Protein AF-A0A7C1PAN0-F1 (afdb_monomer_lite)

Sequence (53 aa):
TAVRLTLNALSEEGFLEADLDQIGMITGAPDEEPHASAYQGALEGEVAIIRFA

Radius of gyration: 11.75 Å; chains: 1; bounding box: 26×20×31 Å

Organism: NCBI:txid147266

pLDDT: mean 81.04, std 7.91, range [61.59, 90.5]

Foldseek 3Di:
DQVVVQQVVCVVVPDPDDDDPDDDDDPDADPDPPRNVQVVCVVVVHHDDDDDD

Secondary structure (DSSP, 8-state):
-HHHHHHHHHHHTT-S-------PPP-S---STTHHHHHHHHHHT--------

Structure (mmCIF, N/CA/C/O backbone):
data_AF-A0A7C1PAN0-F1
#
_entry.id   AF-A0A7C1PAN0-F1
#
loop_
_atom_site.group_PDB
_atom_site.id
_atom_site.type_symbol
_atom_site.label_atom_id
_atom_site.label_alt_id
_atom_site.label_comp_id
_atom_site.label_asym_id
_atom_site.label_entity_id
_atom_site.label_seq_id
_atom_site.pdbx_PDB_ins_code
_atom_site.Cartn_x
_atom_site.Cartn_y
_atom_site.Cartn_z
_atom_site.occupancy
_atom_site.B_iso_or_equiv
_atom_site.auth_seq_id
_atom_site.auth_comp_id
_atom_site.auth_asym_id
_atom_site.auth_atom_id
_atom_site.pdbx_PDB_model_num
ATOM 1 N N . THR A 1 1 ? 11.559 -0.088 7.314 1.00 61.59 1 THR A N 1
ATOM 2 C CA . THR A 1 1 ? 10.549 -0.558 8.288 1.00 61.59 1 THR A CA 1
ATOM 3 C C . THR A 1 1 ? 9.153 -0.264 7.760 1.00 61.59 1 THR A C 1
ATOM 5 O O . THR A 1 1 ? 8.446 0.536 8.345 1.00 61.59 1 THR A O 1
ATOM 8 N N . ALA A 1 2 ? 8.755 -0.871 6.638 1.00 70.62 2 ALA A N 1
ATOM 9 C CA . ALA A 1 2 ? 7.469 -0.561 5.999 1.00 70.62 2 ALA A CA 1
ATOM 10 C C . ALA A 1 2 ? 6.280 -1.101 6.814 1.00 70.62 2 ALA A C 1
ATOM 12 O O . ALA A 1 2 ? 5.367 -0.357 7.136 1.00 70.62 2 ALA A O 1
ATOM 13 N N . VAL A 1 3 ? 6.379 -2.349 7.286 1.00 75.31 3 VAL A N 1
ATOM 14 C CA . VAL A 1 3 ? 5.325 -3.035 8.059 1.00 75.31 3 VAL A CA 1
ATOM 15 C C . VAL A 1 3 ? 4.872 -2.240 9.290 1.00 75.31 3 VAL A C 1
ATOM 17 O O . VAL A 1 3 ? 3.683 -2.141 9.567 1.00 75.31 3 VAL A O 1
ATOM 20 N N . ARG A 1 4 ? 5.805 -1.617 10.020 1.00 79.56 4 ARG A N 1
ATOM 21 C CA . ARG A 1 4 ? 5.458 -0.809 11.197 1.00 79.56 4 ARG A CA 1
ATOM 22 C C . ARG A 1 4 ? 4.763 0.501 10.828 1.00 79.56 4 ARG A C 1
ATOM 24 O O . ARG A 1 4 ? 3.890 0.936 11.566 1.00 79.56 4 ARG A O 1
ATOM 31 N N . LEU A 1 5 ? 5.150 1.119 9.712 1.00 79.56 5 LEU A N 1
ATOM 32 C CA . LEU A 1 5 ? 4.488 2.326 9.218 1.00 79.56 5 LEU A CA 1
ATOM 33 C C . LEU A 1 5 ? 3.057 2.006 8.778 1.00 79.56 5 LEU A C 1
ATOM 35 O O . LEU A 1 5 ? 2.147 2.751 9.116 1.00 79.56 5 LEU A O 1
ATOM 39 N N . THR A 1 6 ? 2.845 0.855 8.136 1.00 77.44 6 THR A N 1
ATOM 40 C CA . THR A 1 6 ? 1.509 0.365 7.774 1.00 77.44 6 THR A CA 1
ATOM 41 C C . THR A 1 6 ? 0.615 0.152 8.995 1.00 77.44 6 THR A C 1
ATOM 43 O O . THR A 1 6 ? -0.505 0.649 9.015 1.00 77.44 6 THR A O 1
ATOM 46 N N . LEU A 1 7 ? 1.103 -0.523 10.043 1.00 79.94 7 LEU A N 1
ATOM 47 C CA . LEU A 1 7 ? 0.317 -0.735 11.270 1.00 79.94 7 LEU A CA 1
ATOM 48 C C . LEU A 1 7 ? -0.024 0.580 11.990 1.00 79.94 7 LEU A C 1
ATOM 50 O O . LEU A 1 7 ? -1.128 0.732 12.513 1.00 79.94 7 LEU A O 1
ATOM 54 N N . ASN A 1 8 ? 0.902 1.542 11.991 1.00 80.88 8 ASN A N 1
ATOM 55 C CA . ASN A 1 8 ? 0.652 2.864 12.560 1.00 80.88 8 ASN A CA 1
ATOM 56 C C . ASN A 1 8 ? -0.398 3.637 11.747 1.00 80.88 8 ASN A C 1
ATOM 58 O O . ASN A 1 8 ? -1.318 4.182 12.345 1.00 80.88 8 ASN A O 1
ATOM 62 N N . ALA A 1 9 ? -0.307 3.626 10.413 1.00 81.44 9 ALA A N 1
ATOM 63 C CA . ALA A 1 9 ? -1.290 4.271 9.540 1.00 81.44 9 ALA A CA 1
ATOM 64 C C . ALA A 1 9 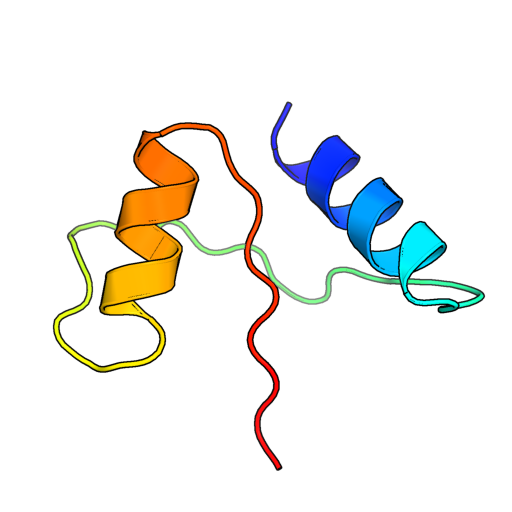? -2.700 3.687 9.740 1.00 81.44 9 ALA A C 1
ATOM 66 O O . ALA A 1 9 ? -3.669 4.429 9.859 1.00 81.44 9 ALA A O 1
ATOM 67 N N . LEU A 1 10 ? -2.817 2.360 9.880 1.00 79.31 10 LEU A N 1
ATOM 68 C CA . LEU A 1 10 ? -4.095 1.703 10.182 1.00 79.31 10 LEU A CA 1
ATOM 69 C C . LEU A 1 10 ? -4.632 2.099 11.567 1.00 79.31 10 LEU A C 1
ATOM 71 O O . LEU A 1 10 ? -5.822 2.350 11.727 1.00 79.31 10 LEU A O 1
ATOM 75 N N . SER A 1 11 ? -3.762 2.216 12.569 1.00 77.94 11 SER A N 1
ATOM 76 C CA . SER A 1 11 ? -4.174 2.700 13.895 1.00 77.94 11 SER A CA 1
ATOM 77 C C . SER A 1 11 ? -4.686 4.149 13.843 1.00 77.94 11 SER A C 1
ATOM 79 O O . SER A 1 11 ? -5.671 4.481 14.501 1.00 77.94 11 SER A O 1
ATOM 81 N N . GLU A 1 12 ? -4.047 5.010 13.044 1.00 78.69 12 GLU A N 1
ATOM 82 C CA . GLU A 1 12 ? -4.437 6.416 12.856 1.00 78.69 12 GLU A CA 1
ATOM 83 C C . GLU A 1 12 ? -5.781 6.579 12.131 1.00 78.69 12 GLU A C 1
ATOM 85 O O . GLU A 1 12 ? -6.542 7.487 12.465 1.00 78.69 12 GLU A O 1
ATOM 90 N N . GLU A 1 13 ? -6.132 5.672 11.213 1.00 76.38 13 GLU A N 1
ATOM 91 C CA . GLU A 1 13 ? -7.461 5.648 10.580 1.00 76.38 13 GLU A CA 1
ATOM 92 C C . GLU A 1 13 ? -8.589 5.157 11.516 1.00 76.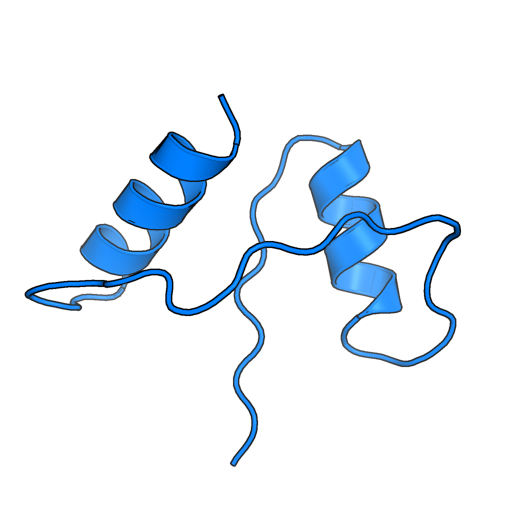38 13 GLU A C 1
ATOM 94 O O . GLU A 1 13 ? -9.763 5.163 11.137 1.00 76.38 13 GLU A O 1
ATOM 99 N N . GLY A 1 14 ? -8.264 4.777 12.759 1.00 77.62 14 GLY A N 1
ATOM 100 C CA . GLY A 1 14 ? -9.237 4.412 13.793 1.00 77.62 14 GLY A CA 1
ATOM 101 C C . GLY A 1 14 ? -9.534 2.915 13.892 1.00 77.62 14 GLY A C 1
ATOM 102 O O . GLY A 1 14 ? -10.519 2.528 14.528 1.00 77.62 14 GLY A O 1
ATOM 103 N N . PHE A 1 15 ? -8.702 2.061 13.292 1.00 71.81 15 PHE A N 1
ATOM 104 C CA . PHE A 1 15 ? -8.793 0.617 13.486 1.00 71.81 15 PHE A CA 1
ATOM 105 C C . PHE A 1 15 ? -8.234 0.233 14.867 1.00 71.81 15 PHE A C 1
ATOM 107 O O . PHE A 1 15 ? -7.115 0.590 15.223 1.00 71.81 15 PHE A O 1
ATOM 114 N N . LEU A 1 16 ? -9.030 -0.494 15.659 1.00 65.88 16 LEU A N 1
ATOM 115 C CA . LEU A 1 16 ? -8.656 -0.962 17.005 1.00 65.88 16 LEU A CA 1
ATOM 116 C C . LEU A 1 16 ? -7.560 -2.036 16.980 1.00 65.88 16 LEU A C 1
ATOM 118 O O . LEU A 1 16 ? -6.739 -2.100 17.890 1.00 65.88 16 LEU A O 1
ATOM 122 N N . GLU A 1 17 ? -7.567 -2.873 15.946 1.00 65.50 17 GLU A N 1
ATOM 123 C CA . GLU A 1 17 ? -6.618 -3.957 15.716 1.00 65.50 17 GLU A CA 1
ATOM 124 C C . GLU A 1 17 ? -6.518 -4.184 14.203 1.00 65.50 17 GLU A C 1
ATOM 126 O O . GLU A 1 17 ? -7.526 -4.117 13.493 1.00 65.50 17 GLU A O 1
ATOM 131 N N . ALA A 1 18 ? -5.300 -4.391 13.704 1.00 67.81 18 ALA A N 1
ATOM 132 C CA . ALA A 1 18 ? -5.029 -4.612 12.292 1.00 67.81 18 ALA A CA 1
ATOM 133 C C . ALA A 1 18 ? -4.064 -5.786 12.131 1.00 67.81 18 ALA A C 1
ATOM 135 O O . ALA A 1 18 ? -2.906 -5.700 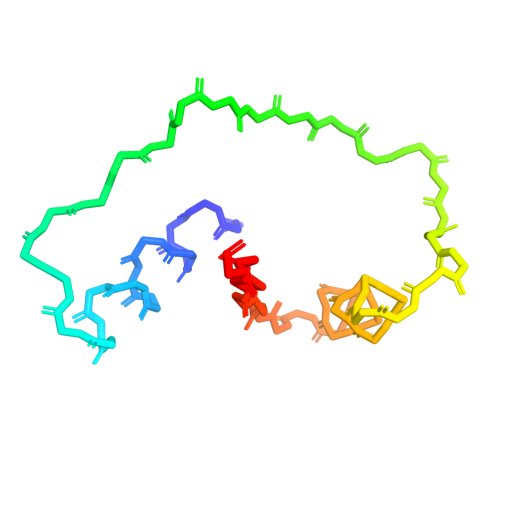12.541 1.00 67.81 18 ALA A O 1
ATOM 136 N N . ASP A 1 19 ? -4.548 -6.852 11.500 1.00 67.06 19 ASP A N 1
ATOM 137 C CA . ASP A 1 19 ? -3.770 -8.048 11.196 1.00 67.06 19 ASP A CA 1
ATOM 138 C C . ASP A 1 19 ? -3.416 -8.109 9.711 1.00 67.06 19 ASP A C 1
ATOM 140 O O . ASP A 1 19 ? -4.225 -7.801 8.832 1.00 67.06 19 ASP A O 1
ATOM 144 N N . LEU A 1 20 ? -2.183 -8.527 9.429 1.00 71.44 20 LEU A N 1
ATOM 145 C CA . LEU A 1 20 ? -1.705 -8.776 8.073 1.00 71.44 20 LEU A CA 1
ATOM 146 C C . LEU A 1 20 ? -1.856 -10.267 7.763 1.00 71.44 20 LEU A C 1
ATOM 148 O O . LEU A 1 20 ? -1.082 -11.081 8.259 1.00 71.44 20 LEU A O 1
ATOM 152 N N . ASP A 1 21 ? -2.835 -10.609 6.927 1.00 71.44 21 ASP A N 1
ATOM 153 C CA . ASP A 1 21 ? -3.122 -11.998 6.542 1.00 71.44 21 ASP A CA 1
ATOM 154 C C . ASP A 1 21 ? -2.089 -12.556 5.542 1.00 71.44 21 ASP A C 1
ATOM 156 O O . ASP A 1 21 ? -1.650 -13.701 5.641 1.00 71.44 21 ASP A O 1
ATOM 160 N N . GLN A 1 22 ? -1.620 -11.723 4.604 1.00 75.44 22 GLN A N 1
ATOM 161 C CA . GLN A 1 22 ? -0.628 -12.122 3.606 1.00 75.44 22 GLN A CA 1
ATOM 162 C C . GLN A 1 22 ? 0.312 -10.970 3.236 1.00 75.44 22 GLN A C 1
ATOM 164 O O . GLN A 1 22 ? -0.114 -9.835 3.032 1.00 75.44 22 GLN A O 1
ATOM 169 N N . ILE A 1 23 ? 1.605 -11.281 3.097 1.00 82.38 23 ILE A N 1
ATOM 170 C CA . ILE A 1 23 ? 2.620 -10.357 2.579 1.00 82.38 23 ILE A CA 1
ATOM 171 C C . ILE A 1 23 ? 3.233 -10.974 1.321 1.00 82.38 23 ILE A C 1
ATOM 173 O O . ILE A 1 23 ? 3.845 -12.041 1.375 1.00 82.38 23 ILE A O 1
ATOM 177 N N . GLY A 1 24 ? 3.054 -10.296 0.189 1.00 81.94 24 GLY A N 1
ATOM 178 C CA . GLY A 1 24 ? 3.656 -10.650 -1.095 1.00 81.94 24 GLY A CA 1
ATOM 179 C C . GLY A 1 24 ? 4.837 -9.746 -1.451 1.00 81.94 24 GLY A C 1
ATOM 180 O O . GLY A 1 24 ? 4.977 -8.646 -0.922 1.00 81.94 24 GLY A O 1
ATOM 181 N N . MET A 1 25 ? 5.677 -10.209 -2.377 1.00 82.69 25 MET A N 1
ATOM 182 C CA . MET A 1 25 ? 6.720 -9.390 -2.997 1.00 82.69 25 MET A CA 1
ATOM 183 C C . MET A 1 25 ? 6.235 -8.933 -4.369 1.00 82.69 25 MET A C 1
ATOM 185 O O . MET A 1 25 ? 5.832 -9.757 -5.189 1.00 82.69 25 MET A O 1
ATOM 189 N N . ILE A 1 26 ? 6.300 -7.630 -4.627 1.00 83.19 26 ILE A N 1
ATOM 190 C CA . ILE A 1 26 ? 6.030 -7.075 -5.951 1.00 83.19 26 ILE A CA 1
ATOM 191 C C . ILE A 1 26 ? 7.305 -7.192 -6.794 1.00 83.19 26 ILE A C 1
ATOM 193 O O . ILE A 1 26 ? 8.373 -6.746 -6.382 1.00 83.19 26 ILE A O 1
ATOM 197 N N . THR A 1 27 ? 7.201 -7.813 -7.969 1.00 85.12 27 THR A N 1
ATOM 198 C CA . THR A 1 27 ? 8.335 -8.036 -8.886 1.00 85.12 27 THR A CA 1
ATOM 199 C C . THR A 1 27 ? 8.444 -6.987 -9.997 1.00 85.12 27 THR A C 1
ATOM 201 O O . THR A 1 27 ? 9.401 -7.019 -10.766 1.00 85.12 27 THR A O 1
ATOM 204 N N . GLY A 1 28 ? 7.482 -6.067 -10.098 1.00 87.81 28 GLY A N 1
ATOM 205 C CA . GLY A 1 28 ? 7.442 -4.985 -11.086 1.00 87.81 28 GLY A CA 1
ATOM 206 C C . GLY A 1 28 ? 6.326 -3.984 -10.777 1.00 87.81 28 GLY A C 1
ATOM 207 O O . GLY A 1 28 ? 5.437 -4.291 -9.989 1.00 87.81 28 GLY A O 1
ATOM 208 N N . ALA A 1 29 ? 6.379 -2.789 -11.367 1.00 89.25 29 ALA A N 1
ATOM 209 C CA . ALA A 1 29 ? 5.357 -1.769 -11.135 1.00 89.25 29 ALA A CA 1
ATOM 210 C C . ALA A 1 29 ? 3.979 -2.250 -11.640 1.00 89.25 29 ALA A C 1
ATOM 212 O O . ALA A 1 29 ? 3.911 -2.789 -12.745 1.00 89.25 29 ALA A O 1
ATOM 213 N N . PRO A 1 30 ? 2.901 -2.089 -10.853 1.00 89.06 30 PRO A N 1
ATOM 214 C CA . PRO A 1 30 ? 1.546 -2.339 -11.325 1.00 89.06 30 PRO A CA 1
ATOM 215 C C . PRO A 1 30 ? 1.091 -1.223 -12.275 1.00 89.06 30 PRO A C 1
ATOM 217 O O . PRO A 1 30 ? 1.434 -0.059 -12.075 1.00 89.06 30 PRO A O 1
ATOM 220 N N . ASP A 1 31 ? 0.283 -1.584 -13.272 1.00 90.25 31 ASP A N 1
ATOM 221 C CA . ASP A 1 31 ? -0.209 -0.649 -14.296 1.00 90.25 31 ASP A CA 1
ATOM 222 C C . ASP A 1 31 ? -1.618 -0.099 -13.989 1.00 90.25 31 ASP A C 1
ATOM 224 O O . ASP A 1 31 ? -2.040 0.900 -14.568 1.00 90.25 31 ASP A O 1
ATOM 228 N N . GLU A 1 32 ? -2.365 -0.750 -13.093 1.00 89.56 32 GLU A N 1
ATOM 229 C CA . GLU A 1 32 ? -3.757 -0.406 -12.781 1.00 89.56 32 GLU A CA 1
ATOM 230 C C . GLU A 1 32 ? -3.865 0.560 -11.597 1.00 89.56 32 GLU A C 1
ATOM 232 O O . GLU A 1 32 ? -3.194 0.400 -10.578 1.00 89.56 32 GLU A O 1
ATOM 237 N N . GLU A 1 33 ? -4.768 1.536 -11.681 1.00 87.88 33 GLU A N 1
ATOM 238 C CA . GLU A 1 33 ? -5.118 2.387 -10.540 1.00 87.88 33 GLU A CA 1
ATOM 239 C C . GLU A 1 33 ? -6.164 1.708 -9.638 1.00 87.88 33 GLU A C 1
ATOM 241 O O . GLU A 1 33 ? -7.075 1.055 -10.154 1.00 87.88 33 GLU A O 1
ATOM 246 N N . PRO A 1 34 ? -6.085 1.861 -8.299 1.00 89.25 34 PRO A N 1
ATOM 247 C CA . PRO A 1 34 ? -5.197 2.761 -7.542 1.00 89.25 34 PRO A CA 1
ATOM 248 C C . PRO A 1 3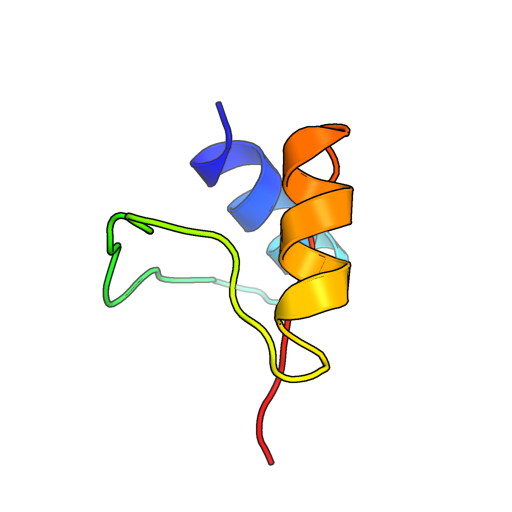4 ? -3.804 2.182 -7.202 1.00 89.25 34 PRO A C 1
ATOM 250 O O . PRO A 1 34 ? -3.063 2.747 -6.399 1.00 89.25 34 PRO A O 1
ATOM 253 N N . HIS A 1 35 ? -3.434 1.022 -7.747 1.00 89.44 35 HIS A N 1
ATOM 254 C CA . HIS A 1 35 ? -2.193 0.334 -7.377 1.00 89.44 35 HIS A CA 1
ATOM 255 C C . HIS A 1 35 ? -0.942 1.018 -7.929 1.00 89.44 35 HIS A C 1
ATOM 257 O O . HIS A 1 35 ? 0.080 1.057 -7.242 1.00 89.44 35 HIS A O 1
ATOM 263 N N . ALA A 1 36 ? -1.017 1.554 -9.148 1.00 90.50 36 ALA A N 1
ATOM 264 C CA . ALA A 1 36 ? 0.074 2.277 -9.791 1.00 90.50 36 ALA A CA 1
ATOM 265 C C . ALA A 1 36 ? 0.491 3.505 -8.967 1.00 90.50 36 ALA A C 1
ATOM 267 O O . ALA A 1 36 ? 1.670 3.644 -8.627 1.00 90.50 36 ALA A O 1
ATOM 268 N N . SER A 1 37 ? -0.469 4.342 -8.560 1.00 90.12 37 SER A N 1
ATOM 269 C CA . SER A 1 37 ? -0.203 5.499 -7.695 1.00 90.12 37 SER A CA 1
ATOM 270 C C . SER A 1 37 ? 0.319 5.103 -6.310 1.00 90.12 37 SER A C 1
ATOM 272 O O . SER A 1 37 ? 1.311 5.667 -5.847 1.00 90.12 37 SER A O 1
ATOM 274 N N . ALA A 1 38 ? -0.266 4.082 -5.674 1.00 90.31 38 ALA A N 1
ATOM 275 C CA . ALA A 1 38 ? 0.210 3.569 -4.388 1.00 90.31 38 ALA A CA 1
ATOM 276 C C . ALA A 1 38 ? 1.659 3.051 -4.449 1.00 90.31 38 ALA A C 1
ATOM 278 O O . ALA A 1 38 ? 2.437 3.263 -3.517 1.00 90.31 38 ALA A O 1
ATOM 279 N N . TYR A 1 39 ? 2.038 2.392 -5.550 1.00 89.88 39 TYR A N 1
ATOM 280 C CA . TYR A 1 39 ? 3.404 1.918 -5.766 1.00 89.88 39 TYR A CA 1
ATOM 281 C C . TYR A 1 39 ? 4.397 3.080 -5.888 1.00 89.88 39 TYR A C 1
ATOM 283 O O . TYR A 1 39 ? 5.479 3.010 -5.306 1.00 89.88 39 TYR A O 1
ATOM 291 N N . GLN A 1 40 ? 4.030 4.162 -6.584 1.00 90.50 40 GLN A N 1
ATOM 292 C CA . GLN A 1 40 ? 4.877 5.359 -6.667 1.00 90.50 40 GLN A CA 1
ATOM 293 C C . GLN A 1 40 ? 5.062 6.025 -5.300 1.00 90.50 40 GLN A C 1
ATOM 295 O O . GLN A 1 40 ? 6.201 6.245 -4.895 1.00 90.50 40 GLN A O 1
ATOM 300 N N . GLY A 1 41 ? 3.984 6.236 -4.538 1.00 89.69 41 GLY A N 1
ATOM 301 C CA . GLY A 1 41 ? 4.089 6.782 -3.178 1.00 89.69 41 GLY A CA 1
ATOM 302 C C . GLY A 1 41 ? 4.975 5.919 -2.270 1.00 89.69 41 GLY A C 1
ATOM 303 O O . GLY A 1 41 ? 5.827 6.432 -1.548 1.00 89.69 41 GLY A O 1
ATOM 304 N N . ALA A 1 42 ? 4.874 4.590 -2.374 1.00 88.31 42 ALA A N 1
ATOM 305 C CA . ALA A 1 42 ? 5.731 3.676 -1.619 1.00 88.31 42 ALA A CA 1
ATOM 306 C C . ALA A 1 42 ? 7.224 3.795 -1.976 1.00 88.31 42 ALA A C 1
ATOM 308 O O . ALA A 1 42 ? 8.075 3.674 -1.089 1.00 88.31 42 ALA A O 1
ATOM 309 N N . LEU A 1 43 ? 7.562 4.053 -3.247 1.00 88.50 43 LEU A N 1
ATOM 310 C CA . LEU A 1 43 ? 8.944 4.332 -3.665 1.00 88.50 43 LEU A CA 1
ATOM 311 C C . LEU A 1 43 ? 9.463 5.663 -3.108 1.00 88.50 43 LEU A C 1
ATOM 313 O O . LEU A 1 43 ? 10.652 5.779 -2.811 1.00 88.50 43 LEU A O 1
ATOM 317 N N . GLU A 1 44 ? 8.575 6.637 -2.924 1.00 89.75 44 GLU A N 1
ATOM 318 C CA . GLU A 1 44 ? 8.865 7.928 -2.290 1.00 89.75 44 GLU A CA 1
ATOM 319 C C . GLU A 1 44 ? 8.935 7.831 -0.751 1.00 89.75 44 GLU A C 1
ATOM 321 O O . GLU A 1 44 ? 9.369 8.768 -0.080 1.00 89.75 44 GLU A O 1
ATOM 326 N N . GLY A 1 45 ? 8.612 6.661 -0.187 1.00 87.00 45 GLY A N 1
ATOM 327 C CA . GLY A 1 45 ? 8.659 6.376 1.250 1.00 87.00 45 GLY A CA 1
ATOM 328 C C . GLY A 1 45 ? 7.332 6.593 1.975 1.00 87.00 45 GLY A C 1
ATOM 329 O O . GLY A 1 45 ? 7.293 6.528 3.207 1.00 87.00 45 GLY A O 1
ATOM 330 N N . GLU A 1 46 ? 6.259 6.832 1.231 1.00 85.38 46 GLU A N 1
ATOM 331 C CA . GLU A 1 46 ? 4.907 6.973 1.753 1.00 85.38 46 GLU A CA 1
ATOM 332 C C . GLU A 1 46 ? 4.226 5.610 1.941 1.00 85.38 46 GLU A C 1
ATOM 334 O O . GLU A 1 46 ? 4.686 4.566 1.471 1.00 85.38 46 GLU A O 1
ATOM 339 N N . VAL A 1 47 ? 3.109 5.605 2.666 1.00 86.19 47 VAL A N 1
ATOM 340 C CA . VAL A 1 47 ? 2.277 4.415 2.862 1.00 86.19 47 VAL A CA 1
ATOM 341 C C . VAL A 1 47 ? 0.893 4.703 2.305 1.00 86.19 47 VAL A C 1
ATOM 343 O O . VAL A 1 47 ? 0.259 5.673 2.703 1.00 86.19 47 VAL A O 1
ATOM 346 N N . ALA A 1 48 ? 0.419 3.833 1.418 1.00 83.69 48 ALA A N 1
ATOM 347 C CA . ALA A 1 48 ? -0.917 3.901 0.845 1.00 83.69 48 ALA A CA 1
ATOM 348 C C . ALA A 1 48 ? -1.773 2.721 1.326 1.00 83.69 48 ALA A C 1
ATOM 350 O O . ALA A 1 48 ? -1.293 1.588 1.416 1.00 83.69 48 ALA A O 1
ATOM 351 N N . ILE A 1 49 ? -3.050 2.987 1.607 1.00 83.00 49 ILE A N 1
ATOM 352 C CA . ILE A 1 49 ? -4.052 1.983 1.978 1.00 83.00 49 ILE A CA 1
ATOM 353 C C . ILE A 1 49 ? -5.098 1.939 0.861 1.00 83.00 49 ILE A C 1
ATOM 355 O O . ILE A 1 49 ? -5.771 2.930 0.588 1.00 83.00 49 ILE A O 1
ATOM 359 N N . ILE A 1 50 ? -5.228 0.787 0.200 1.00 81.69 50 ILE A N 1
ATOM 360 C CA . ILE A 1 50 ? -6.224 0.559 -0.855 1.00 81.69 50 ILE A CA 1
ATOM 361 C C . ILE A 1 50 ? -7.347 -0.301 -0.281 1.00 81.69 50 ILE A C 1
ATOM 363 O O . ILE A 1 50 ? -7.090 -1.370 0.274 1.00 81.69 50 ILE A O 1
ATOM 367 N N . ARG A 1 51 ? -8.598 0.142 -0.445 1.00 78.88 51 ARG A N 1
ATOM 368 C CA . ARG A 1 51 ? -9.788 -0.592 -0.003 1.00 78.88 51 ARG A CA 1
ATOM 369 C C . ARG A 1 51 ? -10.656 -0.959 -1.200 1.00 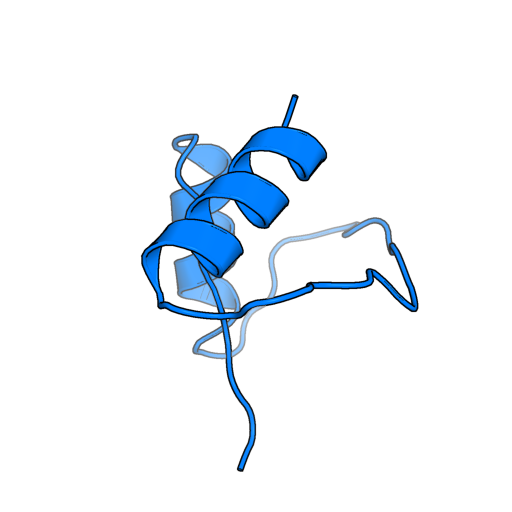78.88 51 ARG A C 1
ATOM 371 O O . ARG A 1 51 ? -11.057 -0.084 -1.960 1.00 78.88 51 ARG A O 1
ATOM 378 N N . PHE A 1 52 ? -10.965 -2.242 -1.338 1.00 75.25 52 PHE A N 1
ATOM 379 C CA . PHE A 1 52 ? -11.956 -2.729 -2.296 1.00 75.25 52 PHE A CA 1
ATOM 380 C C . PHE A 1 52 ? -13.320 -2.798 -1.604 1.00 75.25 52 PHE A C 1
ATOM 382 O O . PHE A 1 52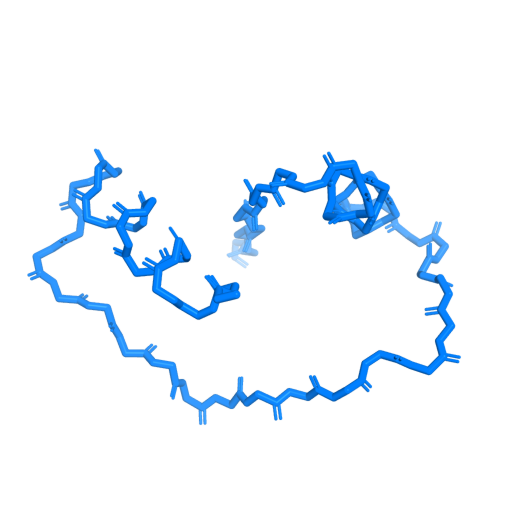 ? -13.384 -3.122 -0.415 1.00 75.25 52 PHE A O 1
ATOM 389 N N . ALA A 1 53 ? -14.378 -2.422 -2.325 1.00 66.06 53 ALA A N 1
ATOM 390 C CA . ALA A 1 53 ? -15.760 -2.535 -1.859 1.00 66.06 53 ALA A CA 1
ATOM 391 C C . ALA A 1 53 ? -16.259 -3.983 -1.925 1.00 66.06 53 ALA A C 1
ATOM 393 O O . ALA A 1 53 ? -15.824 -4.708 -2.849 1.00 66.06 53 ALA A O 1
#